Protein AF-A0A8H3XDU5-F1 (afdb_monomer_lite)

Secondary structure (DSSP, 8-state):
--HHHHHHHHHHHHHHHHHHHHHHHHHHHHHHHHHHHHHHHHHHHHHHHH-SS--HHHHHHHHHHHHHHH-HHHHHTS-HHHHHHHIIIIIHHHHHHHHHHHHHHH-

Radius of gyration: 21.48 Å; chains: 1; bounding box: 50×20×65 Å

Foldseek 3Di:
DVVVVVVVVVVVVVVVVVVVVVVVVVVVVVVLLVVLLVLLLVLLVVVCVVPLDDDPVSSLVSSLVSCCVPVVVVSVVADPVRSVVCCVPRHPVSNVVNSVVVSVVVD

Sequence (107 aa):
MLIGLSEKVDRLERKISNMDSCISEVLNLLNETKFVKQTCAAIAKRLIVKNIYPMEDQFKVETEEYLLENEADFYEGINDRDWNTYYEDKLTKPVNFFINSITFALC

Organism: Gigaspora margarita (NCBI:txid4874)

Structure (mmCIF, N/CA/C/O backbone):
data_AF-A0A8H3XDU5-F1
#
_entry.id   AF-A0A8H3XDU5-F1
#
loop_
_atom_site.group_PDB
_atom_site.id
_atom_site.type_symbol
_atom_site.label_atom_id
_atom_site.label_alt_id
_atom_site.label_comp_id
_atom_site.label_asym_id
_atom_site.label_entity_id
_atom_site.label_seq_id
_atom_site.pdbx_PDB_ins_code
_atom_site.Cartn_x
_atom_site.Cartn_y
_atom_site.Cartn_z
_atom_site.occupancy
_atom_site.B_iso_or_equiv
_atom_site.auth_seq_id
_atom_site.auth_comp_id
_atom_site.auth_asym_id
_atom_site.auth_atom_id
_atom_site.pdbx_PDB_model_num
ATOM 1 N N . MET A 1 1 ? -23.792 -4.641 48.167 1.00 62.22 1 MET A N 1
ATOM 2 C CA . MET A 1 1 ? -22.433 -4.989 47.685 1.00 62.22 1 MET A CA 1
ATOM 3 C C . MET A 1 1 ? -22.431 -5.644 46.302 1.00 62.22 1 MET A C 1
ATOM 5 O O . MET A 1 1 ? -21.602 -5.246 45.501 1.00 62.22 1 MET A O 1
ATOM 9 N N . LEU A 1 2 ? -23.349 -6.570 45.985 1.00 62.88 2 LEU A N 1
ATOM 10 C CA . LEU A 1 2 ? -23.397 -7.265 44.682 1.00 62.88 2 LEU A CA 1
ATOM 11 C C . LEU A 1 2 ? -23.663 -6.355 43.461 1.00 62.88 2 LEU A C 1
ATOM 13 O O . LEU A 1 2 ? -23.017 -6.526 42.436 1.00 62.88 2 LEU A O 1
ATOM 17 N N . ILE A 1 3 ? -24.532 -5.343 43.584 1.00 74.25 3 ILE A N 1
ATOM 18 C CA . ILE A 1 3 ? -24.878 -4.422 42.476 1.00 74.25 3 ILE A CA 1
ATOM 19 C C . ILE A 1 3 ? -23.647 -3.644 41.976 1.00 74.25 3 ILE A C 1
ATOM 21 O O . ILE A 1 3 ? -23.353 -3.642 40.787 1.00 74.25 3 ILE A O 1
ATOM 25 N N . GLY A 1 4 ? -22.847 -3.083 42.889 1.00 80.56 4 GLY A N 1
ATOM 26 C CA . GLY A 1 4 ? -21.626 -2.351 42.527 1.00 80.56 4 GLY A CA 1
ATOM 27 C C . GLY A 1 4 ? -20.478 -3.237 42.023 1.00 80.56 4 GLY A C 1
ATOM 28 O O . GLY A 1 4 ? -19.479 -2.719 41.527 1.00 80.56 4 GLY A O 1
ATOM 29 N N . LEU A 1 5 ? -20.584 -4.561 42.174 1.00 85.62 5 LEU A N 1
ATOM 30 C CA . LEU A 1 5 ? -19.682 -5.532 41.551 1.00 85.62 5 LEU A CA 1
ATOM 31 C C . LEU A 1 5 ? -20.110 -5.800 40.103 1.00 85.62 5 LEU A C 1
ATOM 33 O O . LEU A 1 5 ? -19.256 -5.758 39.224 1.00 85.62 5 LEU A O 1
ATOM 37 N N . SER A 1 6 ? -21.414 -5.961 39.857 1.00 90.88 6 SER A N 1
ATOM 38 C CA . SER A 1 6 ? -21.986 -6.107 38.508 1.00 90.88 6 SER A CA 1
ATOM 39 C C . SER A 1 6 ? -21.634 -4.920 37.611 1.00 90.88 6 SER A C 1
ATOM 41 O O . SER A 1 6 ? -21.043 -5.101 36.556 1.00 90.88 6 SER A O 1
ATOM 43 N N . GLU A 1 7 ? -21.851 -3.689 38.079 1.00 94.00 7 GLU A N 1
ATOM 44 C CA . GLU A 1 7 ? -21.535 -2.479 37.300 1.00 94.00 7 GLU A CA 1
ATOM 45 C C . GLU A 1 7 ? -20.044 -2.369 36.940 1.00 94.00 7 GLU A C 1
ATOM 47 O O . GLU A 1 7 ? -19.664 -1.827 35.898 1.00 94.00 7 GLU A O 1
ATOM 52 N N . LYS A 1 8 ? -19.165 -2.864 37.821 1.00 91.81 8 LYS A N 1
ATOM 53 C CA . LYS A 1 8 ? -17.720 -2.893 37.567 1.00 91.81 8 LYS A CA 1
ATOM 54 C C . LYS A 1 8 ? -17.356 -3.949 36.527 1.00 91.81 8 LYS A C 1
ATOM 56 O O . LYS A 1 8 ? -16.458 -3.676 35.733 1.00 91.81 8 LYS A O 1
ATOM 61 N N . VAL A 1 9 ? -18.032 -5.099 36.527 1.00 94.38 9 VAL A N 1
ATOM 62 C CA . VAL A 1 9 ? -17.876 -6.149 35.508 1.00 94.38 9 VAL A CA 1
ATOM 63 C C . VAL A 1 9 ? -18.339 -5.626 34.149 1.00 94.38 9 VAL A C 1
ATOM 65 O O . VAL A 1 9 ? -17.526 -5.595 33.230 1.00 94.38 9 VAL A O 1
ATO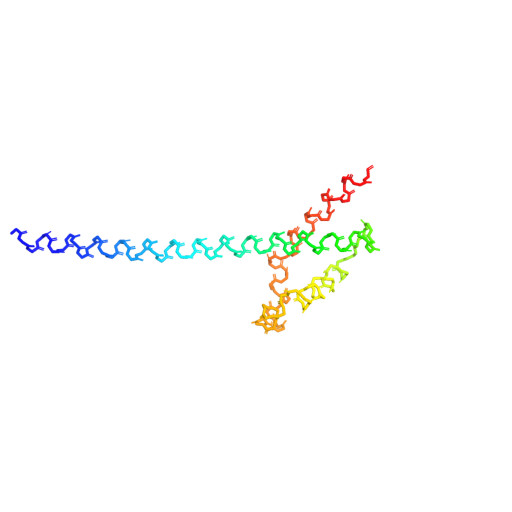M 68 N N . ASP A 1 10 ? -19.538 -5.049 34.056 1.00 95.25 10 ASP A N 1
ATOM 69 C CA . ASP A 1 10 ? -20.070 -4.491 32.800 1.00 95.25 10 ASP A CA 1
ATOM 70 C C . ASP A 1 10 ? -19.151 -3.403 32.214 1.00 95.25 10 ASP A C 1
ATOM 72 O O . ASP A 1 10 ? -18.977 -3.253 31.000 1.00 95.25 10 ASP A O 1
ATOM 76 N N . ARG A 1 11 ? -18.532 -2.594 33.086 1.00 92.75 11 ARG A N 1
ATOM 77 C CA . ARG A 1 11 ? -17.572 -1.568 32.664 1.00 92.75 11 ARG A CA 1
ATOM 78 C C . ARG A 1 11 ? -16.263 -2.174 32.161 1.00 92.75 11 ARG A C 1
ATOM 80 O O . ARG A 1 11 ? -15.656 -1.605 31.255 1.00 92.75 11 ARG A O 1
ATOM 87 N N . 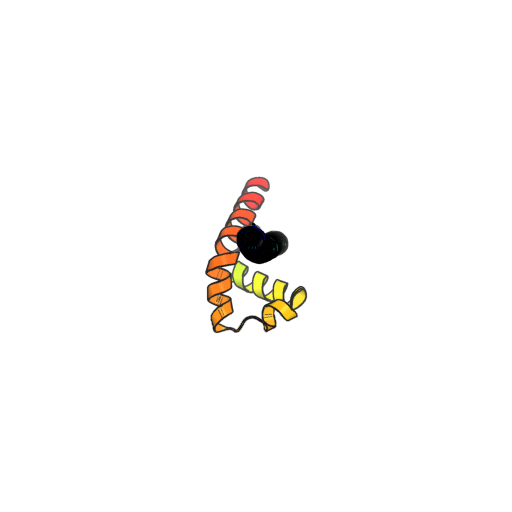LEU A 1 12 ? -15.805 -3.278 32.749 1.00 93.50 12 LEU A N 1
ATOM 88 C CA . LEU A 1 12 ? -14.624 -3.996 32.270 1.00 93.50 12 LEU A CA 1
ATOM 89 C C . LEU A 1 12 ? -14.902 -4.669 30.925 1.00 93.50 12 LEU A C 1
ATOM 91 O O . LEU A 1 12 ? -14.085 -4.521 30.022 1.00 93.50 12 LEU A O 1
ATOM 95 N N . GLU A 1 13 ? -16.065 -5.295 30.757 1.00 93.31 13 GLU A N 1
ATOM 96 C CA . GLU A 1 13 ? -16.486 -5.908 29.491 1.00 93.31 13 GLU A CA 1
ATOM 97 C C . GLU A 1 13 ? -16.521 -4.886 28.349 1.00 93.31 13 GLU A C 1
ATOM 99 O O . GLU A 1 13 ? -15.915 -5.113 27.301 1.00 93.31 13 GLU A O 1
ATOM 104 N N . ARG A 1 14 ? -17.113 -3.701 28.570 1.00 94.06 14 ARG A N 1
ATOM 105 C CA . ARG A 1 14 ? -17.068 -2.615 27.571 1.00 94.06 14 ARG A CA 1
ATOM 106 C C . ARG A 1 14 ? -15.642 -2.191 27.224 1.00 94.06 14 ARG A C 1
ATOM 108 O O . ARG A 1 14 ? -15.346 -1.928 26.063 1.00 94.06 14 ARG A O 1
ATOM 115 N N . LYS A 1 15 ? -14.751 -2.095 28.217 1.00 91.62 15 LYS A N 1
ATOM 116 C CA . LYS A 1 15 ? -13.351 -1.715 27.970 1.00 91.62 15 LYS A CA 1
ATOM 117 C C . LYS A 1 15 ? -12.615 -2.774 27.153 1.00 91.62 15 LYS A C 1
ATOM 119 O O . LYS A 1 15 ? -11.862 -2.393 26.266 1.00 91.62 15 LYS A O 1
ATOM 124 N N . ILE A 1 16 ? -12.845 -4.056 27.433 1.00 91.94 16 ILE A N 1
ATOM 125 C CA . ILE A 1 16 ? -12.259 -5.171 26.677 1.00 91.94 16 ILE A CA 1
ATOM 126 C C . ILE A 1 16 ? -12.746 -5.129 25.226 1.00 91.94 16 ILE A C 1
ATOM 128 O O . ILE A 1 16 ? -11.921 -5.106 24.322 1.00 91.94 16 ILE A O 1
ATOM 132 N N . SER A 1 17 ? -14.053 -4.977 24.998 1.00 91.56 17 SER A N 1
ATOM 133 C CA . SER A 1 17 ? -14.607 -4.902 23.639 1.00 91.56 17 SER A CA 1
ATOM 134 C C . SER A 1 17 ? -14.041 -3.725 22.831 1.00 91.56 17 SER A C 1
ATOM 136 O O . SER A 1 17 ? -13.691 -3.883 21.663 1.00 91.56 17 SER A O 1
ATOM 138 N N . ASN A 1 18 ? -13.873 -2.557 23.460 1.00 88.25 18 ASN A N 1
ATOM 139 C CA . ASN A 1 18 ? -13.228 -1.414 22.809 1.00 88.25 18 ASN A CA 1
ATOM 140 C C . ASN A 1 18 ? -11.752 -1.695 22.484 1.00 88.25 18 ASN A C 1
ATOM 142 O O . ASN A 1 18 ? -11.275 -1.306 21.421 1.00 88.25 18 ASN A O 1
ATOM 146 N N . MET A 1 19 ? -11.027 -2.369 23.382 1.00 87.62 19 MET A N 1
ATOM 147 C CA . MET A 1 19 ? -9.642 -2.775 23.131 1.00 87.62 19 MET A CA 1
ATOM 148 C C . MET A 1 19 ? -9.546 -3.763 21.964 1.00 87.62 19 MET A C 1
ATOM 150 O O . MET A 1 19 ? -8.668 -3.587 21.125 1.00 87.62 19 MET A O 1
ATOM 154 N N . ASP A 1 20 ? -10.457 -4.732 21.859 1.00 85.62 20 ASP A N 1
ATOM 155 C CA . ASP A 1 20 ? -10.496 -5.685 20.741 1.00 85.62 20 ASP A CA 1
ATOM 156 C C . ASP A 1 20 ? -10.738 -4.980 19.396 1.00 85.62 20 ASP A C 1
ATOM 158 O O . ASP A 1 20 ? -10.077 -5.295 18.401 1.00 85.62 20 ASP A O 1
ATOM 162 N N . SER A 1 21 ? -11.622 -3.975 19.371 1.00 87.00 21 SER A N 1
ATOM 163 C CA . SER A 1 21 ? -11.845 -3.133 18.185 1.00 87.00 21 SER A CA 1
ATOM 164 C C . SER A 1 21 ? -10.577 -2.375 17.795 1.00 87.00 21 SER A C 1
ATOM 166 O O . SER A 1 21 ? -10.123 -2.476 16.656 1.00 87.00 21 SER A O 1
ATOM 168 N N . CYS A 1 22 ? -9.950 -1.676 18.749 1.00 82.31 22 CYS A N 1
ATOM 169 C CA . CYS A 1 22 ? -8.717 -0.934 18.484 1.00 82.31 22 CYS A CA 1
ATOM 170 C C . CYS A 1 22 ? -7.574 -1.853 18.025 1.00 82.31 22 CYS A C 1
ATOM 172 O O . CYS A 1 22 ? -6.810 -1.488 17.137 1.00 82.31 22 CYS A O 1
ATOM 174 N N . ILE A 1 23 ? -7.443 -3.049 18.608 1.00 84.94 23 ILE A N 1
ATOM 175 C CA . ILE A 1 23 ? -6.428 -4.028 18.197 1.00 84.94 23 ILE A CA 1
ATOM 176 C C . ILE A 1 23 ? -6.690 -4.496 16.765 1.00 84.94 23 ILE A C 1
ATOM 178 O O . ILE A 1 23 ? -5.754 -4.561 15.969 1.00 84.94 23 ILE A O 1
ATOM 182 N N . SER A 1 24 ? -7.945 -4.780 16.419 1.00 86.38 24 SER A N 1
ATOM 183 C CA . SER A 1 24 ? -8.326 -5.197 15.066 1.00 86.38 24 SER A CA 1
ATOM 184 C C . SER A 1 24 ? -8.005 -4.113 14.032 1.00 86.38 24 SER A C 1
ATOM 186 O O . SER A 1 24 ? -7.408 -4.404 12.996 1.00 86.38 24 SER A O 1
ATOM 188 N N . GLU A 1 25 ? -8.317 -2.852 14.339 1.00 81.44 25 GLU A N 1
ATOM 189 C CA . GLU A 1 25 ? -7.955 -1.702 13.502 1.00 81.44 25 GLU A CA 1
ATOM 190 C C . GLU A 1 25 ? -6.435 -1.576 13.323 1.00 81.44 25 GLU A C 1
ATOM 192 O O . GLU A 1 25 ? -5.954 -1.437 12.198 1.00 81.44 25 GLU A O 1
ATOM 197 N N . VAL A 1 26 ? -5.659 -1.687 14.406 1.00 78.75 26 VAL A N 1
ATOM 198 C CA . VAL A 1 26 ? -4.189 -1.622 14.348 1.00 78.75 26 VAL A CA 1
ATOM 199 C C . VAL A 1 26 ? -3.607 -2.762 13.508 1.00 78.75 26 VAL A C 1
ATOM 201 O O . VAL A 1 26 ? -2.697 -2.529 12.713 1.00 78.75 26 VAL A O 1
ATOM 204 N N . LEU A 1 27 ? -4.124 -3.985 13.643 1.00 79.44 27 LEU A N 1
ATOM 205 C CA . LEU A 1 27 ? -3.682 -5.127 12.837 1.00 79.44 27 LEU A CA 1
ATOM 206 C C . LEU A 1 27 ? -3.994 -4.930 11.349 1.00 79.44 27 LEU A C 1
ATOM 208 O O . LEU A 1 27 ? -3.139 -5.218 10.509 1.00 79.44 27 LEU A O 1
ATOM 212 N N . ASN A 1 28 ? -5.168 -4.387 11.023 1.00 78.69 28 ASN A N 1
ATOM 213 C CA . ASN A 1 28 ? -5.530 -4.049 9.646 1.00 78.69 28 ASN A CA 1
ATOM 214 C C . ASN A 1 28 ? -4.579 -2.996 9.060 1.00 78.69 28 ASN A C 1
ATOM 216 O O . ASN A 1 28 ? -4.042 -3.202 7.972 1.00 78.69 28 ASN A O 1
ATOM 220 N N . LEU A 1 29 ? -4.283 -1.929 9.809 1.00 73.88 29 LEU A N 1
ATOM 221 C CA . LEU A 1 29 ? -3.327 -0.895 9.394 1.00 73.88 29 LEU A CA 1
ATOM 222 C C . LEU A 1 29 ? -1.911 -1.452 9.187 1.00 73.88 29 LEU A C 1
ATOM 224 O O . LEU A 1 29 ? -1.216 -1.060 8.246 1.00 73.88 29 LEU A O 1
ATOM 228 N N . LEU A 1 30 ? -1.462 -2.372 10.048 1.00 75.81 30 LEU A N 1
ATOM 229 C CA . LEU A 1 30 ? -0.162 -3.033 9.904 1.00 75.81 30 LEU A CA 1
ATOM 230 C C . LEU A 1 30 ? -0.103 -3.901 8.645 1.00 75.81 30 LEU A C 1
ATOM 232 O O . LEU A 1 30 ? 0.901 -3.866 7.930 1.00 75.81 30 LEU A O 1
ATOM 236 N N . ASN A 1 31 ? -1.169 -4.651 8.366 1.00 82.44 31 ASN A N 1
ATOM 237 C CA . ASN A 1 31 ? -1.267 -5.468 7.161 1.00 82.44 31 ASN A CA 1
ATOM 238 C C . ASN A 1 31 ? -1.280 -4.599 5.899 1.00 82.44 31 ASN A C 1
ATOM 240 O O . ASN A 1 31 ? -0.497 -4.868 4.990 1.00 82.44 31 ASN A O 1
ATOM 244 N N . GLU A 1 32 ? -2.066 -3.517 5.876 1.00 80.19 32 GLU A N 1
ATOM 245 C CA . GLU A 1 32 ? -2.086 -2.548 4.771 1.00 80.19 32 GLU A CA 1
ATOM 246 C C . GLU A 1 32 ? -0.698 -1.922 4.562 1.00 80.19 32 GLU A C 1
ATOM 248 O O . GLU A 1 32 ? -0.174 -1.897 3.451 1.00 80.19 32 GLU A O 1
ATOM 253 N N . THR A 1 33 ? -0.042 -1.488 5.643 1.00 81.44 33 THR A N 1
ATOM 254 C CA . THR A 1 33 ? 1.302 -0.890 5.576 1.00 81.44 33 THR A CA 1
ATOM 255 C C . THR A 1 33 ? 2.330 -1.876 5.024 1.00 81.44 33 THR A C 1
ATOM 257 O O . THR A 1 33 ? 3.188 -1.513 4.212 1.00 81.44 33 THR A O 1
ATOM 260 N N . LYS A 1 34 ? 2.269 -3.136 5.467 1.00 85.62 34 LYS A N 1
ATOM 261 C CA . LYS A 1 34 ? 3.164 -4.193 4.994 1.00 85.62 34 LYS A CA 1
ATOM 262 C C . LYS A 1 34 ? 2.931 -4.480 3.513 1.00 85.62 34 LYS A C 1
ATOM 264 O O . LYS A 1 34 ? 3.914 -4.545 2.775 1.00 85.62 34 LYS A O 1
ATOM 269 N N . PHE A 1 35 ? 1.669 -4.602 3.107 1.00 85.06 35 PHE A N 1
ATOM 270 C CA . PHE A 1 35 ? 1.267 -4.795 1.718 1.00 85.06 35 PHE A CA 1
ATOM 271 C C . PHE A 1 35 ? 1.815 -3.672 0.832 1.00 85.06 35 PHE A C 1
ATOM 273 O O . PHE A 1 35 ? 2.641 -3.937 -0.038 1.00 85.06 35 PHE A O 1
ATOM 280 N N . VAL A 1 36 ? 1.494 -2.410 1.143 1.00 84.12 36 VAL A N 1
ATOM 281 C CA . VAL A 1 36 ? 1.972 -1.233 0.395 1.00 84.12 36 VAL A CA 1
ATOM 282 C C . VAL A 1 36 ? 3.494 -1.240 0.264 1.00 84.12 36 VAL A C 1
ATOM 284 O O . VAL A 1 36 ? 4.033 -1.046 -0.824 1.00 84.12 36 VAL A O 1
ATOM 287 N N . LYS A 1 37 ? 4.221 -1.511 1.352 1.00 83.25 37 LYS A N 1
ATOM 288 C CA . LYS A 1 37 ? 5.689 -1.536 1.320 1.00 83.25 37 LYS A CA 1
ATOM 289 C C . LYS A 1 37 ? 6.237 -2.631 0.399 1.00 83.25 37 LYS A C 1
ATOM 291 O O . LYS A 1 37 ? 7.221 -2.389 -0.302 1.00 83.25 37 LYS A O 1
ATOM 296 N N . GLN A 1 38 ? 5.651 -3.827 0.427 1.00 87.38 38 GLN A N 1
ATOM 297 C CA . GLN A 1 38 ? 6.080 -4.950 -0.411 1.00 87.38 38 GLN A CA 1
ATOM 298 C C . GLN A 1 38 ? 5.786 -4.681 -1.890 1.00 87.38 38 GLN A C 1
ATOM 300 O O . GLN A 1 38 ? 6.693 -4.816 -2.715 1.00 87.38 38 GLN A O 1
ATOM 305 N N . THR A 1 39 ? 4.578 -4.210 -2.192 1.00 86.19 39 THR A N 1
ATOM 306 C CA . THR A 1 39 ? 4.130 -3.826 -3.535 1.00 86.19 39 THR A CA 1
ATOM 307 C C . THR A 1 39 ? 5.028 -2.742 -4.131 1.00 86.19 39 THR A C 1
ATOM 309 O O . THR A 1 39 ? 5.621 -2.943 -5.191 1.00 86.19 39 THR A O 1
ATOM 312 N N . CYS A 1 40 ? 5.261 -1.642 -3.407 1.00 83.69 40 CYS A N 1
ATOM 313 C CA . CYS A 1 40 ? 6.139 -0.558 -3.862 1.00 83.69 40 CYS A CA 1
ATOM 314 C C . CYS A 1 40 ? 7.576 -1.030 -4.130 1.00 83.69 40 CYS A C 1
ATOM 316 O O . CYS A 1 40 ? 8.194 -0.610 -5.108 1.00 83.69 40 CYS A O 1
ATOM 318 N N . ALA A 1 41 ? 8.118 -1.921 -3.294 1.00 84.88 41 ALA A N 1
ATOM 319 C CA . ALA A 1 41 ? 9.457 -2.467 -3.501 1.00 84.88 41 ALA A CA 1
ATOM 320 C C . ALA A 1 41 ? 9.539 -3.383 -4.738 1.00 84.88 41 ALA A C 1
ATOM 322 O O . ALA A 1 41 ? 10.572 -3.405 -5.410 1.00 84.88 41 ALA A O 1
ATOM 323 N N . ALA A 1 42 ? 8.483 -4.143 -5.041 1.00 87.44 42 ALA A N 1
ATOM 324 C CA . ALA A 1 42 ? 8.416 -4.979 -6.238 1.00 87.44 42 ALA A CA 1
ATOM 325 C C . ALA A 1 42 ? 8.315 -4.130 -7.515 1.00 87.44 42 ALA A C 1
ATOM 327 O O . ALA A 1 42 ? 9.085 -4.347 -8.454 1.00 87.44 42 ALA A O 1
ATOM 328 N N . ILE A 1 43 ? 7.448 -3.114 -7.506 1.00 86.25 43 ILE A N 1
ATOM 329 C CA . ILE A 1 43 ? 7.276 -2.162 -8.612 1.00 86.25 43 ILE A CA 1
ATOM 330 C C . ILE A 1 43 ? 8.578 -1.402 -8.882 1.00 86.25 43 ILE A C 1
ATOM 332 O O . ILE A 1 43 ? 9.057 -1.388 -10.014 1.00 86.25 43 ILE A O 1
ATOM 336 N N . ALA A 1 44 ? 9.221 -0.855 -7.844 1.00 82.81 44 ALA A N 1
ATOM 337 C CA . ALA A 1 44 ? 10.490 -0.140 -7.991 1.00 82.81 44 ALA A CA 1
ATOM 338 C C . ALA A 1 44 ? 11.584 -1.009 -8.639 1.00 82.81 44 ALA A C 1
ATOM 340 O O . ALA A 1 44 ? 12.331 -0.534 -9.492 1.00 82.81 44 ALA A O 1
ATOM 341 N N . LYS A 1 45 ? 11.658 -2.302 -8.290 1.00 83.88 45 LYS A N 1
ATOM 342 C CA . LYS A 1 45 ? 12.595 -3.239 -8.932 1.00 83.88 45 LYS A CA 1
ATOM 343 C C . LYS A 1 45 ? 12.281 -3.452 -10.412 1.00 83.88 45 LYS A C 1
ATOM 345 O O . LYS A 1 45 ? 13.208 -3.432 -11.217 1.00 83.88 45 LYS A O 1
ATOM 350 N N . ARG A 1 46 ? 11.007 -3.659 -10.769 1.00 87.31 46 ARG A N 1
ATOM 351 C CA . ARG A 1 46 ? 10.588 -3.834 -12.172 1.00 87.31 46 ARG A CA 1
ATOM 352 C C . ARG A 1 46 ? 10.933 -2.606 -13.010 1.00 87.31 46 ARG A C 1
ATOM 354 O O . ARG A 1 46 ? 11.549 -2.739 -14.066 1.00 87.31 46 ARG A O 1
ATOM 361 N N . LEU A 1 47 ? 10.620 -1.424 -12.487 1.00 83.56 47 LEU A N 1
ATOM 362 C CA . LEU A 1 47 ? 10.896 -0.149 -13.139 1.00 83.56 47 LEU A CA 1
ATOM 363 C C . LEU A 1 47 ? 12.380 0.050 -13.417 1.00 83.56 47 LEU A C 1
ATOM 365 O O . LEU A 1 47 ? 12.735 0.378 -14.537 1.00 83.56 47 LEU A O 1
ATOM 369 N N . ILE A 1 48 ? 13.248 -0.196 -12.437 1.00 78.38 48 ILE A N 1
ATOM 370 C CA . ILE A 1 48 ? 14.689 0.062 -12.577 1.00 78.38 48 ILE A CA 1
ATOM 371 C C . ILE A 1 48 ? 15.355 -0.890 -13.572 1.00 78.38 48 ILE A C 1
ATOM 373 O O . ILE A 1 48 ? 16.292 -0.495 -14.262 1.00 78.38 48 ILE A O 1
ATOM 377 N N . VAL A 1 49 ? 14.849 -2.122 -13.697 1.00 83.12 49 VAL A N 1
ATOM 378 C CA . VAL A 1 49 ? 15.280 -3.048 -14.757 1.00 83.12 49 VAL A CA 1
ATOM 379 C C . VAL A 1 49 ? 14.910 -2.510 -16.144 1.00 83.12 49 VAL A C 1
ATOM 381 O O . VAL A 1 49 ? 15.685 -2.683 -17.083 1.00 83.12 49 VAL A O 1
ATOM 384 N N . LYS A 1 50 ? 13.749 -1.855 -16.281 1.00 83.44 50 LYS A N 1
ATOM 385 C CA . LYS A 1 50 ? 13.278 -1.269 -17.548 1.00 83.44 50 LYS A CA 1
ATOM 386 C C . LYS A 1 50 ? 13.956 0.075 -17.858 1.00 83.44 50 LYS A C 1
ATOM 388 O O . LYS A 1 50 ? 14.330 0.324 -19.001 1.00 83.44 50 LYS A O 1
ATOM 393 N N . ASN A 1 51 ? 14.103 0.941 -16.859 1.00 79.00 51 ASN A N 1
ATOM 394 C CA . ASN A 1 51 ? 14.642 2.291 -16.969 1.00 79.00 51 ASN A CA 1
ATOM 395 C C . ASN A 1 51 ? 15.196 2.751 -15.605 1.00 79.00 51 ASN A C 1
ATOM 397 O O . ASN A 1 51 ? 14.456 2.841 -14.633 1.00 79.00 51 ASN A O 1
ATOM 401 N N . ILE A 1 52 ? 16.482 3.100 -15.516 1.00 74.75 52 ILE A N 1
ATOM 402 C CA . ILE A 1 52 ? 17.092 3.567 -14.254 1.00 74.75 52 ILE A CA 1
ATOM 403 C C . ILE A 1 52 ? 16.607 4.964 -13.806 1.00 74.75 52 ILE A C 1
ATOM 405 O O . ILE A 1 52 ? 16.814 5.335 -12.648 1.00 74.75 52 ILE A O 1
ATOM 409 N N . TYR A 1 53 ? 15.924 5.706 -14.691 1.00 74.69 53 TYR A N 1
ATOM 410 C CA . TYR A 1 53 ? 15.242 6.977 -14.402 1.00 74.69 53 TYR A CA 1
ATOM 411 C C . TYR A 1 53 ? 13.816 6.976 -14.983 1.00 74.69 53 TYR A C 1
ATOM 413 O O . TYR A 1 53 ? 13.571 7.608 -16.018 1.00 74.69 53 TYR A O 1
ATOM 421 N N . PRO A 1 54 ? 12.868 6.240 -14.377 1.00 72.00 54 PRO A N 1
ATOM 422 C CA . PRO A 1 54 ? 11.510 6.162 -14.896 1.00 72.00 54 PRO A CA 1
ATOM 423 C C . PRO A 1 54 ? 10.741 7.472 -14.682 1.00 72.00 54 PRO A C 1
ATOM 425 O O . PRO A 1 54 ? 11.000 8.212 -13.732 1.00 72.00 54 PRO A O 1
ATOM 428 N N . MET A 1 55 ? 9.811 7.760 -15.592 1.00 80.38 55 MET A N 1
ATOM 429 C CA . MET A 1 55 ? 8.905 8.910 -15.511 1.00 80.38 55 MET A CA 1
ATOM 430 C C . MET A 1 55 ? 7.642 8.582 -14.697 1.00 80.38 55 MET A C 1
ATOM 432 O O . MET A 1 55 ? 7.335 7.419 -14.437 1.00 80.38 55 MET A O 1
ATOM 436 N N . GLU A 1 56 ? 6.899 9.616 -14.293 1.00 74.50 56 GLU A N 1
ATOM 437 C CA . GLU A 1 56 ? 5.726 9.475 -13.420 1.00 74.50 56 GLU A CA 1
ATOM 438 C C . GLU A 1 56 ? 4.605 8.613 -14.017 1.00 74.50 56 GLU A C 1
ATOM 440 O O . GLU A 1 56 ? 4.008 7.782 -13.330 1.00 74.50 56 GLU A O 1
ATOM 445 N N . ASP A 1 57 ? 4.356 8.765 -15.312 1.00 81.44 57 ASP A N 1
ATOM 446 C CA . ASP A 1 57 ? 3.416 7.950 -16.079 1.00 81.44 57 ASP A CA 1
ATOM 447 C C . ASP A 1 57 ? 3.846 6.476 -16.135 1.00 81.44 57 ASP A C 1
ATOM 449 O O . ASP A 1 57 ? 3.017 5.581 -15.963 1.00 81.44 57 ASP A O 1
ATOM 453 N N . GLN A 1 58 ? 5.149 6.216 -16.280 1.00 82.25 58 GLN A N 1
ATOM 454 C CA . GLN A 1 58 ? 5.710 4.862 -16.254 1.00 82.25 58 GLN A CA 1
ATOM 455 C C . GLN A 1 58 ? 5.510 4.190 -14.891 1.00 82.25 58 GLN A C 1
ATOM 457 O O . GLN A 1 58 ? 5.272 2.985 -14.838 1.00 82.25 58 GLN A O 1
ATOM 462 N N . PHE A 1 59 ? 5.553 4.950 -13.790 1.00 79.56 59 PHE A N 1
ATOM 463 C CA . PHE A 1 59 ? 5.269 4.411 -12.455 1.00 79.56 59 PHE A CA 1
ATOM 464 C C . PHE A 1 59 ? 3.850 3.901 -12.336 1.00 79.56 59 PHE A C 1
ATOM 466 O O . PHE A 1 59 ? 3.626 2.801 -11.828 1.00 79.56 59 PHE A O 1
ATOM 473 N N . LYS A 1 60 ? 2.898 4.707 -12.797 1.00 83.69 60 LYS A N 1
ATOM 474 C CA . LYS A 1 60 ? 1.489 4.381 -12.671 1.00 83.69 60 LYS A CA 1
ATOM 475 C C . LYS A 1 60 ? 1.136 3.156 -13.507 1.00 83.69 60 LYS A C 1
ATOM 477 O O . LYS A 1 60 ? 0.538 2.227 -12.974 1.00 83.69 60 LYS A O 1
ATOM 482 N N . VAL A 1 61 ? 1.603 3.117 -14.755 1.00 88.06 61 VAL A N 1
ATOM 483 C CA . VAL A 1 61 ? 1.400 1.972 -15.653 1.00 88.06 61 VAL A CA 1
ATOM 484 C C . VAL A 1 61 ? 2.007 0.698 -15.065 1.00 88.06 61 VAL A C 1
ATOM 486 O O . VAL A 1 61 ? 1.315 -0.306 -14.954 1.00 88.06 61 VAL A O 1
ATOM 489 N N . GLU A 1 62 ? 3.261 0.731 -14.602 1.00 88.62 62 GLU A N 1
ATOM 490 C CA . GLU A 1 62 ? 3.884 -0.466 -14.020 1.00 88.62 62 GLU A CA 1
ATOM 491 C C . GLU A 1 62 ? 3.180 -0.925 -12.736 1.00 88.62 62 GLU A C 1
ATOM 493 O O . GLU A 1 62 ? 3.118 -2.117 -12.440 1.00 88.62 62 GLU A O 1
ATOM 498 N N . THR A 1 63 ? 2.666 0.022 -11.949 1.00 87.31 63 THR A N 1
ATOM 499 C CA . THR A 1 63 ? 1.914 -0.279 -10.728 1.00 87.31 63 THR A CA 1
ATOM 500 C C . THR A 1 63 ? 0.609 -0.998 -11.060 1.00 87.31 63 THR A C 1
ATOM 502 O O . THR A 1 63 ? 0.297 -2.003 -10.423 1.00 87.31 63 THR A O 1
ATOM 505 N N . GLU A 1 64 ? -0.131 -0.508 -12.055 1.00 89.38 64 GLU A N 1
ATOM 506 C CA . GLU A 1 64 ? -1.362 -1.138 -12.545 1.00 89.38 64 GLU A CA 1
ATOM 507 C C . GLU A 1 64 ? -1.076 -2.535 -13.107 1.00 89.38 64 GLU A C 1
ATOM 509 O O . GLU A 1 64 ? -1.709 -3.501 -12.685 1.00 89.38 64 GLU A O 1
ATOM 514 N N . GLU A 1 65 ? -0.066 -2.670 -13.974 1.00 90.88 65 GLU A N 1
ATOM 515 C CA . GLU A 1 65 ? 0.365 -3.963 -14.523 1.00 90.88 65 GLU A CA 1
ATOM 516 C C . GLU A 1 65 ? 0.752 -4.951 -13.411 1.00 90.88 65 GLU A C 1
ATOM 518 O O . GLU A 1 65 ? 0.313 -6.101 -13.413 1.00 90.88 65 GLU A O 1
ATOM 523 N N . TYR A 1 66 ? 1.536 -4.514 -12.419 1.00 90.38 66 TYR A N 1
ATOM 524 C CA . TYR A 1 66 ? 1.936 -5.369 -11.300 1.00 90.38 66 TYR A CA 1
ATOM 525 C C . TYR A 1 66 ? 0.737 -5.852 -10.483 1.00 90.38 66 TYR A C 1
ATOM 527 O O . TYR A 1 66 ? 0.668 -7.038 -10.150 1.00 90.38 66 TYR A O 1
ATOM 535 N N . LEU A 1 67 ? -0.181 -4.947 -10.139 1.00 89.06 67 LEU A N 1
ATOM 536 C CA . LEU A 1 67 ? -1.352 -5.282 -9.336 1.00 89.06 67 LEU A CA 1
ATOM 537 C C . LEU A 1 67 ? -2.306 -6.201 -10.098 1.00 89.06 67 LEU A C 1
ATOM 539 O O . LEU A 1 67 ? -2.744 -7.191 -9.529 1.00 89.06 67 LEU A O 1
ATOM 543 N N . LEU A 1 68 ? -2.544 -5.960 -11.387 1.00 90.19 68 LEU A N 1
ATOM 544 C CA . LEU A 1 68 ? -3.333 -6.864 -12.229 1.00 90.19 68 LEU A CA 1
ATOM 545 C C . LEU A 1 68 ? -2.716 -8.267 -12.329 1.00 90.19 68 LEU A C 1
ATOM 547 O O . LEU A 1 68 ? -3.436 -9.259 -12.353 1.00 90.19 68 LEU A O 1
ATOM 551 N N . GLU A 1 69 ? -1.387 -8.372 -12.377 1.00 92.50 69 GLU A N 1
ATOM 552 C CA . GLU A 1 69 ? -0.699 -9.663 -12.483 1.00 92.50 69 GLU A CA 1
ATOM 553 C C . GLU A 1 69 ? -0.619 -10.444 -11.164 1.00 92.50 69 GLU A C 1
ATOM 555 O O . GLU A 1 69 ? -0.616 -11.675 -11.186 1.00 92.50 69 GLU A O 1
ATOM 560 N N . ASN A 1 70 ? -0.469 -9.755 -10.028 1.00 89.31 70 ASN A N 1
ATOM 561 C CA . ASN A 1 70 ? -0.097 -10.390 -8.754 1.00 89.31 70 ASN A CA 1
ATOM 562 C C . ASN A 1 70 ? -1.175 -10.264 -7.674 1.00 89.31 70 ASN A C 1
ATOM 564 O O . ASN A 1 70 ? -1.215 -11.085 -6.766 1.00 89.31 70 ASN A O 1
ATOM 568 N N . GLU A 1 71 ? -2.023 -9.245 -7.764 1.00 87.56 71 GLU A N 1
ATOM 569 C CA . GLU A 1 71 ? -2.993 -8.850 -6.740 1.00 87.56 71 GLU A CA 1
ATOM 570 C C . GLU A 1 71 ? -4.330 -8.459 -7.406 1.00 87.56 71 GLU A C 1
ATOM 572 O O . GLU A 1 71 ? -4.951 -7.454 -7.055 1.00 87.56 71 GLU A O 1
ATOM 577 N N . ALA A 1 72 ? -4.755 -9.241 -8.410 1.00 86.19 72 ALA A N 1
ATOM 578 C CA . ALA A 1 72 ? -5.906 -8.933 -9.262 1.00 86.19 72 ALA A CA 1
ATOM 579 C C . ALA A 1 72 ? -7.188 -8.712 -8.449 1.00 86.19 72 ALA A C 1
ATOM 581 O O . ALA A 1 72 ? -7.863 -7.710 -8.647 1.00 86.19 72 ALA A O 1
ATOM 582 N N . ASP A 1 73 ? -7.462 -9.575 -7.466 1.00 84.94 73 ASP A N 1
ATOM 583 C CA . ASP A 1 73 ? -8.635 -9.461 -6.589 1.00 84.94 73 ASP A CA 1
ATOM 584 C C . ASP A 1 73 ? -8.653 -8.135 -5.808 1.00 84.94 73 ASP A C 1
ATOM 586 O O . ASP A 1 73 ? -9.709 -7.543 -5.581 1.00 84.94 73 ASP A O 1
ATOM 590 N N . PHE A 1 74 ? -7.477 -7.649 -5.391 1.00 84.06 74 PHE A N 1
ATOM 591 C CA . PHE A 1 74 ? -7.348 -6.355 -4.725 1.00 84.06 74 PHE A CA 1
ATOM 592 C C . PHE A 1 74 ? -7.590 -5.207 -5.707 1.00 84.06 74 PHE A C 1
ATOM 594 O O . PHE A 1 74 ? -8.322 -4.273 -5.381 1.00 84.06 74 PHE A O 1
ATOM 601 N N . TYR A 1 75 ? -6.993 -5.279 -6.898 1.00 84.31 75 TYR A N 1
ATOM 602 C CA . TYR A 1 75 ? -7.130 -4.244 -7.920 1.00 84.31 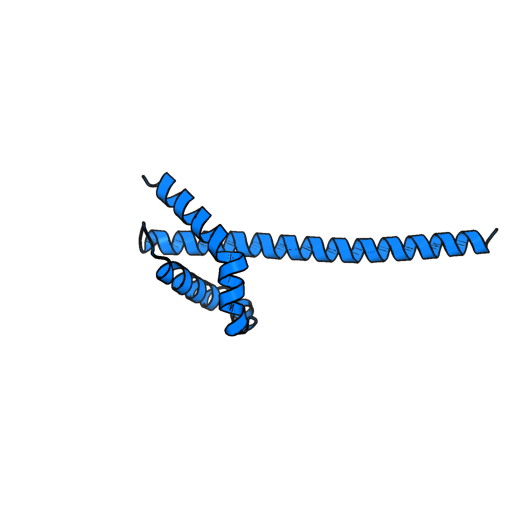75 TYR A CA 1
ATOM 603 C C . TYR A 1 75 ? -8.567 -4.138 -8.444 1.00 84.31 75 TYR A C 1
ATOM 605 O O . TYR A 1 75 ? -9.119 -3.045 -8.481 1.00 84.31 75 TYR A O 1
ATOM 613 N N . GLU A 1 76 ? -9.209 -5.265 -8.760 1.00 83.62 76 GLU A N 1
ATOM 614 C CA . GLU A 1 76 ? -10.614 -5.332 -9.185 1.00 83.62 76 GLU A CA 1
ATOM 615 C C . GLU A 1 76 ? -11.583 -4.891 -8.078 1.00 83.62 76 GLU A C 1
ATOM 617 O O . GLU A 1 76 ? -12.661 -4.361 -8.357 1.00 83.62 76 GLU A O 1
ATOM 622 N N . GLY A 1 77 ? -11.201 -5.086 -6.812 1.00 82.06 77 GLY A N 1
ATOM 623 C CA . GLY A 1 77 ? -11.945 -4.598 -5.652 1.00 82.06 77 GLY A CA 1
ATOM 624 C C . GLY A 1 77 ? -11.914 -3.073 -5.487 1.00 82.06 77 GLY A C 1
ATOM 625 O O . GLY A 1 77 ? -12.741 -2.527 -4.750 1.00 82.06 77 GLY A O 1
ATOM 626 N N . ILE A 1 78 ? -10.997 -2.377 -6.166 1.00 80.31 78 ILE A N 1
ATOM 627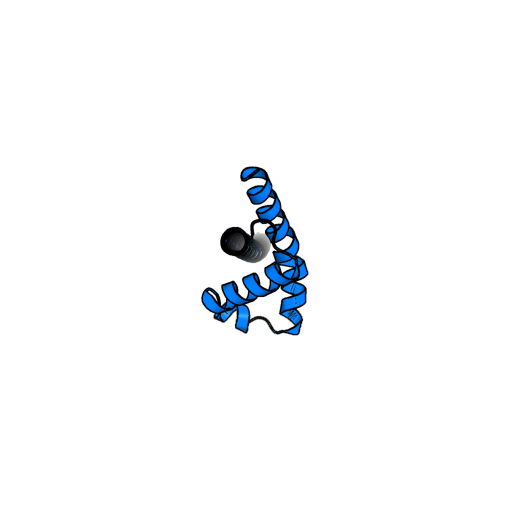 C CA . ILE A 1 78 ? -10.918 -0.916 -6.202 1.00 80.31 78 ILE A CA 1
ATOM 628 C C . ILE A 1 78 ? -11.682 -0.413 -7.433 1.00 80.31 78 ILE A C 1
ATOM 630 O O . ILE A 1 78 ? -11.370 -0.750 -8.568 1.00 80.31 78 ILE A O 1
ATOM 634 N N . ASN A 1 79 ? -12.684 0.443 -7.231 1.00 68.75 79 ASN A N 1
ATOM 635 C CA . ASN A 1 79 ? -13.364 1.113 -8.342 1.00 68.75 79 ASN A CA 1
ATOM 636 C C . ASN A 1 79 ? -12.392 2.083 -9.053 1.00 68.75 79 ASN A C 1
ATOM 638 O O . ASN A 1 79 ? -11.618 2.761 -8.384 1.00 68.75 79 ASN A O 1
ATOM 642 N N . ASP A 1 80 ? -12.465 2.239 -10.380 1.00 60.25 80 ASP A N 1
ATOM 643 C CA . ASP A 1 80 ? -11.579 3.113 -11.181 1.00 60.25 80 ASP A CA 1
ATOM 644 C C . ASP A 1 80 ? -11.441 4.544 -10.626 1.00 60.25 80 ASP A C 1
ATOM 646 O O . ASP A 1 80 ? -10.376 5.167 -10.694 1.00 60.25 80 ASP A O 1
ATOM 650 N N . ARG A 1 81 ? -12.528 5.096 -10.065 1.00 56.22 81 ARG A N 1
ATOM 651 C CA . ARG A 1 81 ? -12.520 6.442 -9.465 1.00 56.22 81 ARG A CA 1
ATOM 652 C C . ARG A 1 81 ? -11.730 6.483 -8.147 1.00 56.22 81 ARG A C 1
ATOM 654 O O . ARG A 1 81 ? -11.152 7.519 -7.833 1.00 56.22 81 ARG A O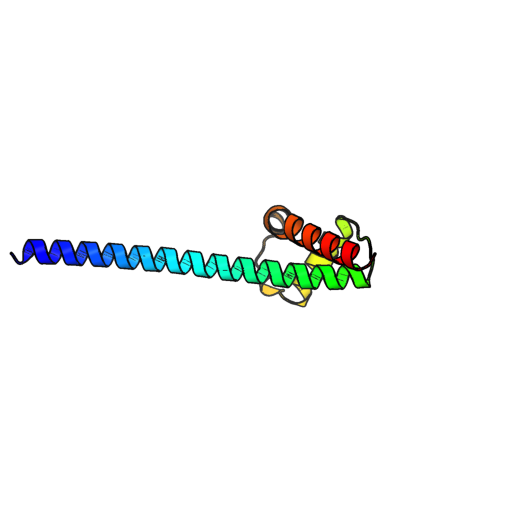 1
ATOM 661 N N . ASP A 1 82 ? -11.672 5.360 -7.441 1.00 77.44 82 ASP A N 1
ATOM 662 C CA . ASP A 1 82 ? -10.941 5.177 -6.188 1.00 77.44 82 ASP A CA 1
ATOM 663 C C . ASP A 1 82 ? -9.475 4.787 -6.434 1.00 77.44 82 ASP A C 1
ATOM 665 O O . ASP A 1 82 ? -8.627 5.087 -5.596 1.00 77.44 82 ASP A O 1
ATOM 669 N N . TRP A 1 83 ? -9.139 4.206 -7.595 1.00 83.75 83 TRP A N 1
ATOM 670 C CA . TRP A 1 83 ? -7.763 3.824 -7.934 1.00 83.75 83 TRP A CA 1
ATOM 671 C C . TRP A 1 83 ? -6.817 5.021 -8.003 1.00 83.75 83 TRP A C 1
ATOM 673 O O . TRP A 1 83 ? -5.768 5.014 -7.363 1.00 83.75 83 TRP A O 1
ATOM 683 N N . ASN A 1 84 ? -7.194 6.074 -8.732 1.00 83.38 84 ASN A N 1
ATOM 684 C CA . ASN A 1 84 ? -6.351 7.267 -8.854 1.00 83.38 84 ASN A CA 1
ATOM 685 C C . ASN A 1 84 ? -6.088 7.908 -7.487 1.00 83.38 84 ASN A C 1
ATOM 687 O O . ASN A 1 84 ? -4.948 8.234 -7.165 1.00 83.38 84 ASN A O 1
ATOM 691 N N . THR A 1 85 ? -7.131 8.026 -6.662 1.00 85.12 85 THR A N 1
ATOM 692 C CA . THR A 1 85 ? -7.017 8.561 -5.301 1.00 85.12 85 THR A CA 1
ATOM 693 C C . THR A 1 85 ? -6.166 7.658 -4.414 1.00 85.12 85 THR A C 1
ATOM 695 O O . THR A 1 85 ? -5.289 8.148 -3.708 1.00 85.12 85 THR A O 1
ATOM 698 N N . TYR A 1 86 ? -6.360 6.340 -4.478 1.00 82.75 86 TYR A N 1
ATOM 699 C CA . TYR A 1 86 ? -5.558 5.382 -3.722 1.00 82.75 86 TYR A CA 1
ATOM 700 C C . TYR A 1 86 ? -4.079 5.438 -4.120 1.00 82.75 86 TYR A C 1
ATOM 702 O O . TYR A 1 86 ? -3.205 5.482 -3.253 1.00 82.75 86 TYR A O 1
ATOM 710 N N . TYR A 1 87 ? -3.792 5.472 -5.422 1.00 83.81 87 TYR A N 1
ATOM 711 C CA . TYR A 1 87 ? -2.438 5.582 -5.949 1.00 83.81 87 TYR A CA 1
ATOM 712 C C . TYR A 1 87 ? -1.750 6.847 -5.424 1.00 83.81 87 TYR A C 1
ATOM 714 O O . TYR A 1 87 ? -0.667 6.756 -4.841 1.00 83.81 87 TYR A O 1
ATOM 722 N N . GLU A 1 88 ? -2.407 8.003 -5.538 1.00 84.12 88 GLU A N 1
ATOM 723 C CA . GLU A 1 88 ? -1.878 9.285 -5.061 1.00 84.12 88 GLU A CA 1
ATOM 724 C C . GLU A 1 88 ? -1.640 9.309 -3.543 1.00 84.12 88 GLU A C 1
ATOM 726 O O . GLU A 1 88 ? -0.564 9.722 -3.089 1.00 84.12 88 GLU A O 1
ATOM 731 N N . ASP A 1 89 ? -2.597 8.815 -2.755 1.00 83.69 89 ASP A N 1
ATOM 732 C CA . ASP A 1 89 ? -2.532 8.866 -1.292 1.00 83.69 89 ASP A CA 1
ATOM 733 C C . ASP A 1 89 ? -1.557 7.845 -0.699 1.00 83.69 89 ASP A C 1
ATOM 735 O O . ASP A 1 89 ? -0.853 8.136 0.279 1.00 83.69 89 ASP A O 1
ATOM 739 N N . LYS A 1 90 ? -1.529 6.629 -1.253 1.00 81.19 90 LYS A N 1
ATOM 740 C CA . LYS A 1 90 ? -0.889 5.468 -0.620 1.00 81.19 90 LYS A CA 1
ATOM 741 C C . LYS A 1 90 ? 0.381 5.018 -1.322 1.00 81.19 90 LYS A C 1
ATOM 743 O O . LYS A 1 90 ? 1.265 4.498 -0.643 1.00 81.19 90 LYS A O 1
ATOM 748 N N . LEU A 1 91 ? 0.504 5.215 -2.636 1.00 81.50 91 LEU A N 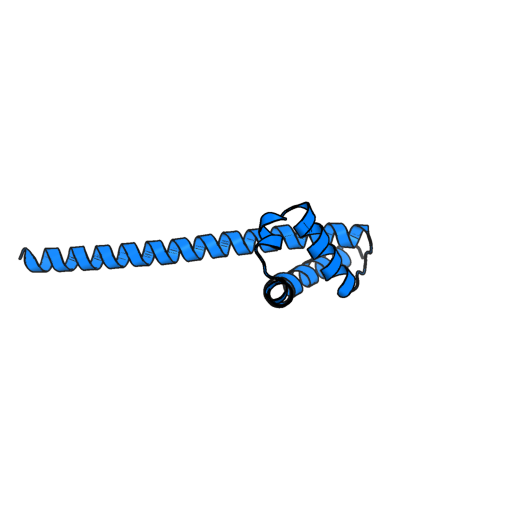1
ATOM 749 C CA . LEU A 1 91 ? 1.582 4.617 -3.433 1.00 81.50 91 LEU A CA 1
ATOM 750 C C . LEU A 1 91 ? 2.583 5.648 -3.968 1.00 81.50 91 LEU A C 1
ATOM 752 O O . LEU A 1 91 ? 3.784 5.381 -3.924 1.00 81.50 91 LEU A O 1
ATOM 756 N N . THR A 1 92 ? 2.156 6.852 -4.357 1.00 80.81 92 THR A N 1
ATOM 757 C CA . THR A 1 92 ? 3.040 7.861 -4.973 1.00 80.81 92 THR A CA 1
ATOM 758 C C . THR A 1 92 ? 4.244 8.218 -4.103 1.00 80.81 92 THR A C 1
ATOM 760 O O . THR A 1 92 ? 5.386 8.199 -4.569 1.00 80.81 92 THR A O 1
ATOM 763 N N . LYS A 1 93 ? 4.030 8.529 -2.817 1.00 79.81 93 LYS A N 1
ATOM 764 C CA . LYS A 1 93 ? 5.137 8.897 -1.913 1.00 79.81 93 LYS A CA 1
ATOM 765 C C . LYS A 1 93 ? 6.085 7.718 -1.648 1.00 79.81 93 LYS A C 1
ATOM 767 O O . LYS A 1 93 ? 7.294 7.912 -1.797 1.00 79.81 93 LYS A O 1
ATOM 772 N N . PRO A 1 94 ? 5.603 6.513 -1.280 1.00 76.69 94 PRO A N 1
ATOM 773 C CA . PRO A 1 94 ? 6.488 5.370 -1.076 1.00 76.69 94 PRO A CA 1
ATOM 774 C C . PRO A 1 94 ? 7.247 4.943 -2.335 1.00 76.69 94 PRO A C 1
ATOM 776 O O . PRO A 1 94 ? 8.450 4.706 -2.244 1.00 76.69 94 PRO A O 1
ATOM 779 N N . VAL A 1 95 ? 6.589 4.875 -3.497 1.00 72.75 95 VAL A N 1
ATOM 780 C CA . VAL A 1 95 ? 7.225 4.476 -4.765 1.00 72.75 95 VAL A CA 1
ATOM 781 C C . VAL A 1 95 ? 8.373 5.429 -5.104 1.00 72.75 95 VAL A C 1
ATOM 783 O O . VAL A 1 95 ? 9.512 4.978 -5.250 1.00 72.75 95 VAL A O 1
ATOM 786 N N . ASN A 1 96 ? 8.123 6.743 -5.089 1.00 73.31 96 ASN A N 1
ATOM 787 C CA . ASN A 1 96 ? 9.158 7.754 -5.333 1.00 73.31 96 ASN A CA 1
ATOM 788 C C . ASN A 1 96 ? 10.327 7.669 -4.341 1.00 73.31 96 ASN A C 1
ATOM 790 O O . ASN A 1 96 ? 11.486 7.836 -4.726 1.00 73.31 96 ASN A O 1
ATOM 794 N N . PHE A 1 97 ? 10.052 7.388 -3.063 1.00 79.12 97 PHE A N 1
ATOM 795 C CA . PHE A 1 97 ? 11.105 7.188 -2.067 1.00 79.12 97 PHE A CA 1
ATOM 796 C C . PHE A 1 97 ? 12.003 5.989 -2.413 1.00 79.12 97 PHE A C 1
ATOM 798 O O . PHE A 1 97 ? 13.231 6.102 -2.351 1.00 79.12 97 PHE A O 1
ATOM 805 N N . PHE A 1 98 ? 11.412 4.852 -2.794 1.00 73.50 98 PHE A N 1
ATOM 806 C CA . PHE A 1 98 ? 12.168 3.647 -3.137 1.00 73.50 98 PHE A CA 1
ATOM 807 C C . PHE A 1 98 ? 13.018 3.828 -4.396 1.00 73.50 98 PHE A C 1
ATOM 809 O O . PHE A 1 98 ? 14.179 3.426 -4.388 1.00 73.50 98 PHE A O 1
ATOM 816 N N . ILE A 1 99 ? 12.489 4.464 -5.441 1.00 68.75 99 ILE A N 1
ATOM 817 C CA . ILE A 1 99 ? 13.245 4.713 -6.678 1.00 68.75 99 ILE A CA 1
ATOM 818 C C . ILE A 1 99 ? 14.431 5.627 -6.410 1.00 68.75 99 ILE A C 1
ATOM 820 O O . ILE A 1 99 ? 15.553 5.236 -6.701 1.00 68.75 99 ILE A O 1
ATOM 824 N N . ASN A 1 100 ? 14.220 6.777 -5.762 1.00 72.19 100 ASN A N 1
ATOM 825 C CA . ASN A 1 100 ? 15.322 7.680 -5.419 1.00 72.19 100 ASN A CA 1
ATOM 826 C C . ASN A 1 100 ? 16.393 6.981 -4.570 1.00 72.19 100 ASN A C 1
ATOM 828 O O . ASN A 1 100 ? 17.585 7.191 -4.784 1.00 72.19 100 ASN A O 1
ATOM 832 N N . SER A 1 101 ? 15.976 6.115 -3.641 1.00 75.31 101 SER A N 1
ATOM 833 C CA . SER A 1 101 ? 16.903 5.332 -2.819 1.00 75.31 101 SER A CA 1
ATOM 834 C C . SER A 1 101 ? 17.729 4.342 -3.645 1.00 75.31 101 SER A C 1
ATOM 836 O O . SER A 1 101 ? 18.927 4.202 -3.407 1.00 75.31 101 SER A O 1
ATOM 838 N N . ILE A 1 102 ? 17.115 3.651 -4.609 1.00 67.44 102 ILE A N 1
ATOM 839 C CA . ILE A 1 102 ? 17.820 2.666 -5.439 1.00 67.44 102 ILE A CA 1
ATOM 840 C C . ILE A 1 102 ? 18.673 3.365 -6.505 1.00 67.44 102 ILE A C 1
ATOM 842 O O . ILE A 1 102 ? 19.829 2.996 -6.670 1.00 67.44 102 ILE A O 1
ATOM 846 N N . THR A 1 103 ? 18.162 4.394 -7.183 1.00 66.50 103 THR A N 1
ATOM 847 C CA . THR A 1 103 ? 18.922 5.187 -8.161 1.00 66.50 103 THR A CA 1
ATOM 848 C C . THR A 1 103 ? 20.159 5.813 -7.517 1.00 66.50 103 THR A C 1
ATOM 850 O O . THR A 1 103 ? 21.240 5.714 -8.085 1.00 66.50 103 THR A O 1
ATOM 853 N N . PHE A 1 104 ? 20.044 6.371 -6.304 1.00 71.50 104 PHE A N 1
ATOM 854 C CA . PHE A 1 104 ? 21.204 6.868 -5.553 1.00 71.50 104 PHE A CA 1
ATOM 855 C C . PHE A 1 104 ? 22.221 5.765 -5.233 1.00 71.50 104 PHE A C 1
ATOM 857 O O . PHE A 1 104 ? 23.415 6.020 -5.263 1.00 71.50 104 PHE A O 1
ATOM 864 N N . ALA A 1 105 ? 21.770 4.543 -4.939 1.00 69.12 105 ALA A N 1
ATOM 865 C CA . ALA A 1 105 ? 22.661 3.416 -4.661 1.00 69.12 105 ALA A CA 1
ATOM 866 C C . ALA A 1 105 ? 23.346 2.835 -5.916 1.00 69.12 105 ALA A C 1
ATOM 868 O O . ALA A 1 105 ? 24.301 2.071 -5.782 1.00 69.12 105 ALA A O 1
ATOM 869 N N . LEU A 1 106 ? 22.838 3.141 -7.114 1.00 63.62 106 LEU A N 1
ATOM 870 C CA . LEU A 1 106 ? 23.373 2.676 -8.398 1.00 63.62 106 LEU A CA 1
ATOM 871 C C . LEU A 1 106 ? 24.315 3.692 -9.074 1.00 63.62 106 LEU A C 1
ATOM 873 O O . LEU A 1 106 ? 24.956 3.335 -10.064 1.00 63.62 106 LEU A O 1
ATOM 877 N N . CYS A 1 107 ? 24.390 4.928 -8.569 1.00 57.12 107 CYS A N 1
ATOM 878 C CA . CYS A 1 107 ? 25.327 5.977 -8.991 1.00 57.12 107 CYS A CA 1
ATOM 879 C C . CYS A 1 107 ? 26.547 6.043 -8.063 1.00 57.12 107 CYS A C 1
ATOM 881 O O . CYS A 1 107 ? 27.637 6.375 -8.579 1.00 57.12 107 CYS A O 1
#

pLDDT: mean 81.7, std 8.27, range [56.22, 95.25]